Protein AF-A0A8G1M522-F1 (afdb_monomer_lite)

pLDDT: mean 73.77, std 15.95, range [40.31, 92.75]

Structure (mmCIF, N/CA/C/O backbone):
data_AF-A0A8G1M522-F1
#
_entry.id   AF-A0A8G1M522-F1
#
loop_
_atom_site.group_PDB
_atom_site.id
_atom_site.type_symbol
_atom_site.label_atom_id
_atom_site.label_alt_id
_atom_site.label_comp_id
_atom_site.label_asym_id
_atom_site.label_entity_id
_atom_site.label_seq_id
_atom_site.pdbx_PDB_ins_code
_atom_site.Cartn_x
_atom_site.Cartn_y
_atom_site.Cartn_z
_atom_site.occupancy
_atom_site.B_iso_or_equiv
_atom_site.auth_seq_id
_atom_site.auth_comp_id
_atom_site.auth_asym_id
_atom_site.auth_atom_id
_atom_site.pdbx_PDB_model_num
ATOM 1 N N . MET A 1 1 ? -38.096 18.248 -60.00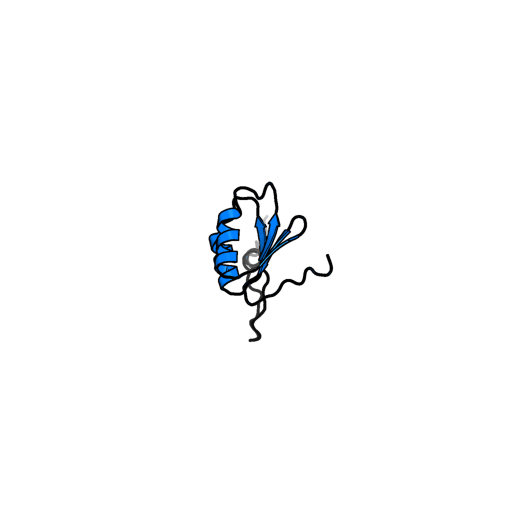9 1.00 40.31 1 MET A N 1
ATOM 2 C CA . MET A 1 1 ? -36.845 18.904 -59.586 1.00 40.31 1 MET A CA 1
ATOM 3 C C . MET A 1 1 ? -36.995 19.219 -58.109 1.00 40.31 1 MET A C 1
ATOM 5 O O . MET A 1 1 ? -37.945 19.899 -57.765 1.00 40.31 1 MET A O 1
ATOM 9 N N . SER A 1 2 ? -36.123 18.602 -57.311 1.00 50.62 2 SER A N 1
ATOM 10 C CA . SER A 1 2 ? -35.674 18.935 -55.952 1.00 50.62 2 SER A CA 1
ATOM 11 C C . SER A 1 2 ? -36.684 19.487 -54.941 1.00 50.62 2 SER A C 1
ATOM 13 O O . SER A 1 2 ? -36.837 20.695 -54.818 1.00 50.62 2 SER A O 1
ATOM 15 N N . ASP A 1 3 ? -37.246 18.581 -54.140 1.00 50.03 3 ASP A N 1
ATOM 16 C CA . ASP A 1 3 ? -37.703 18.869 -52.780 1.00 50.03 3 ASP A CA 1
ATOM 17 C C . ASP A 1 3 ? -36.680 18.225 -51.829 1.00 50.03 3 ASP A C 1
ATOM 19 O O . ASP A 1 3 ? -36.736 17.037 -51.528 1.00 50.03 3 ASP A O 1
ATOM 23 N N . PHE A 1 4 ? -35.633 18.980 -51.495 1.00 52.56 4 PHE A N 1
ATOM 24 C CA . PHE A 1 4 ? -34.702 18.647 -50.416 1.00 52.56 4 PHE A CA 1
ATOM 25 C C . PHE A 1 4 ? -34.912 19.693 -49.325 1.00 52.56 4 PHE A C 1
ATOM 27 O O . PHE A 1 4 ? -34.131 20.632 -49.177 1.00 52.56 4 PHE A O 1
ATOM 34 N N . GLY A 1 5 ? -36.009 19.547 -48.585 1.00 55.91 5 GLY A N 1
ATOM 35 C CA . GLY A 1 5 ? -36.129 20.150 -47.266 1.00 55.91 5 GLY A CA 1
ATOM 36 C C . GLY A 1 5 ? -35.221 19.381 -46.315 1.00 55.91 5 GLY A C 1
ATOM 37 O O . GLY A 1 5 ? -35.666 18.437 -45.671 1.00 55.91 5 GLY A O 1
ATOM 38 N N . LEU A 1 6 ? -33.931 19.725 -46.287 1.00 55.84 6 LEU A N 1
ATOM 39 C CA . LEU A 1 6 ? -33.040 19.291 -45.214 1.00 55.84 6 LEU A CA 1
ATOM 40 C C . LEU A 1 6 ? -33.556 19.920 -43.920 1.00 55.84 6 LEU A C 1
ATOM 42 O O . LEU A 1 6 ? -33.371 21.113 -43.681 1.00 55.84 6 LEU A O 1
ATOM 46 N N . ASP A 1 7 ? -34.255 19.114 -43.131 1.00 65.25 7 ASP A N 1
ATOM 47 C CA . ASP A 1 7 ? -34.778 19.504 -41.835 1.00 65.25 7 ASP A CA 1
ATOM 48 C C . ASP A 1 7 ? -33.609 19.646 -40.849 1.00 65.25 7 ASP A C 1
ATOM 50 O O . ASP A 1 7 ? -33.097 18.669 -40.300 1.00 65.25 7 ASP A O 1
ATOM 54 N N . LEU A 1 8 ? -33.136 20.884 -40.679 1.00 59.19 8 LEU A N 1
ATOM 55 C CA . LEU A 1 8 ? -32.039 21.236 -39.770 1.00 59.19 8 LEU A CA 1
ATOM 56 C C . LEU A 1 8 ? -32.323 20.815 -38.321 1.00 59.19 8 LEU A C 1
ATOM 58 O O . LEU A 1 8 ? -31.379 20.522 -37.594 1.00 59.19 8 LEU A O 1
ATOM 62 N N . GLN A 1 9 ? -33.598 20.686 -37.936 1.00 61.00 9 GLN A N 1
ATOM 63 C CA . GLN A 1 9 ? -33.979 20.197 -36.610 1.00 61.00 9 GLN A CA 1
ATOM 64 C C . GLN A 1 9 ? -33.569 18.735 -36.392 1.00 61.00 9 GLN A C 1
ATOM 66 O O . GLN A 1 9 ? -33.133 18.370 -35.302 1.00 61.00 9 GLN A O 1
ATOM 71 N N . THR A 1 10 ? -33.640 17.902 -37.434 1.00 67.25 10 THR A N 1
ATOM 72 C CA . THR A 1 10 ? -33.217 16.497 -37.360 1.00 67.25 10 THR A CA 1
ATOM 73 C C . THR A 1 10 ? -31.696 16.377 -37.191 1.00 67.25 10 THR A C 1
ATOM 75 O O . THR A 1 10 ? -31.219 15.539 -36.428 1.00 67.25 10 THR A O 1
ATOM 78 N N . VAL A 1 11 ? -30.923 17.250 -37.847 1.00 62.97 11 VAL A N 1
ATOM 79 C CA . VAL A 1 11 ? -29.452 17.278 -37.733 1.00 62.97 11 VAL A CA 1
ATOM 80 C C . VAL A 1 11 ? -28.998 17.799 -36.365 1.00 62.97 11 VAL A C 1
ATOM 82 O O . VAL A 1 11 ? -28.064 17.248 -35.784 1.00 62.97 11 VAL A O 1
ATOM 85 N N . GLU A 1 12 ? -29.667 18.815 -35.813 1.00 60.56 12 GLU A N 1
ATOM 86 C CA . GLU A 1 12 ? -29.366 19.324 -34.465 1.00 60.56 12 GLU A CA 1
ATOM 87 C C . GLU A 1 12 ? -29.596 18.258 -33.383 1.00 60.56 12 GLU A C 1
ATOM 89 O O . GLU A 1 12 ? -28.807 18.138 -32.444 1.00 60.56 12 GLU A O 1
ATOM 94 N N . GLN A 1 13 ? -30.627 17.426 -33.542 1.00 60.22 13 GLN A N 1
ATOM 95 C CA . GLN A 1 13 ? -30.961 16.387 -32.571 1.00 60.22 13 GLN A CA 1
ATOM 96 C C . GLN A 1 13 ? -29.957 15.219 -32.565 1.00 60.22 13 GLN A C 1
ATOM 98 O O . GLN A 1 13 ? -29.718 14.611 -31.521 1.00 60.22 13 GLN A O 1
ATOM 103 N N . GLU A 1 14 ? -29.315 14.930 -33.701 1.00 58.81 14 GLU A N 1
ATOM 104 C CA . GLU A 1 14 ? -28.263 13.911 -33.794 1.00 58.81 14 GLU A CA 1
ATOM 105 C C . GLU A 1 14 ? -26.929 14.381 -33.184 1.00 58.81 14 GLU A C 1
ATOM 107 O O . GLU A 1 14 ? -26.250 13.595 -32.520 1.00 58.81 14 GLU A O 1
ATOM 112 N N . ILE A 1 15 ? -26.578 15.666 -33.322 1.00 61.78 15 ILE A N 1
ATOM 113 C CA . ILE A 1 15 ? -25.366 16.234 -32.701 1.00 61.78 15 ILE A CA 1
ATOM 114 C C . ILE A 1 15 ? -25.491 16.247 -31.170 1.00 61.78 15 ILE A C 1
ATOM 116 O O . ILE A 1 15 ? -24.538 15.880 -30.480 1.00 61.78 15 ILE A O 1
ATOM 120 N N . GLN A 1 16 ? -26.671 16.586 -30.639 1.00 58.81 16 GLN A N 1
ATOM 121 C CA . GLN A 1 16 ? -26.934 16.559 -29.196 1.00 58.81 16 GLN A CA 1
ATOM 122 C C . GLN A 1 16 ? -26.766 15.144 -28.614 1.00 58.81 16 GLN A C 1
ATOM 124 O O . GLN A 1 16 ? -26.081 14.960 -27.610 1.00 58.81 16 GLN A O 1
ATOM 129 N N . ASN A 1 17 ? -27.302 14.125 -29.294 1.00 59.97 17 ASN A N 1
ATOM 130 C CA . ASN A 1 17 ? -27.177 12.732 -28.855 1.00 59.97 17 ASN A CA 1
ATOM 131 C C . ASN A 1 17 ? -25.723 12.221 -28.867 1.00 59.97 17 ASN A C 1
ATOM 133 O O . ASN A 1 17 ? -25.371 11.363 -28.056 1.00 59.97 17 ASN A O 1
ATOM 137 N N . GLN A 1 18 ? -24.874 12.729 -29.769 1.00 57.22 18 GLN A N 1
ATOM 138 C CA . GLN A 1 18 ? -23.451 12.370 -29.824 1.00 57.22 18 GLN A CA 1
ATOM 139 C C . GLN A 1 18 ? -22.627 13.079 -28.738 1.00 57.22 18 GLN A C 1
ATOM 141 O O . GLN A 1 18 ? -21.746 12.453 -28.148 1.00 57.22 18 GLN A O 1
ATOM 146 N N . GLN A 1 19 ? -22.939 14.338 -28.412 1.00 54.38 19 GLN A N 1
ATOM 147 C CA . GLN A 1 19 ? -22.256 15.084 -27.344 1.00 54.38 19 GLN A CA 1
ATOM 148 C C . GLN A 1 19 ? -22.532 14.507 -25.945 1.00 54.38 19 GLN A C 1
A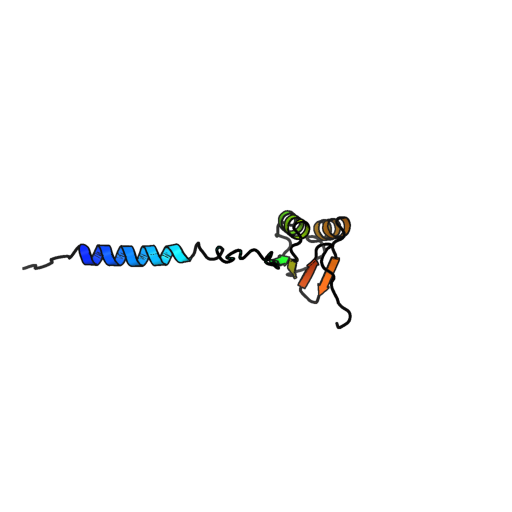TOM 150 O O . GLN A 1 19 ? -21.620 14.455 -25.117 1.00 54.38 19 GLN A O 1
ATOM 155 N N . ASP A 1 20 ? -23.736 13.976 -25.709 1.00 53.34 20 ASP A N 1
ATOM 156 C CA . ASP A 1 20 ? -24.087 13.269 -24.466 1.00 53.34 20 ASP A CA 1
ATOM 157 C C . ASP A 1 20 ? -23.423 11.877 -24.344 1.00 53.34 20 ASP A C 1
ATOM 159 O O . ASP A 1 20 ? -23.312 11.327 -23.244 1.00 53.34 20 ASP A O 1
ATOM 163 N N . ALA A 1 21 ? -22.958 11.287 -25.453 1.00 53.78 21 ALA A N 1
ATOM 164 C CA . ALA A 1 21 ? -22.246 10.006 -25.447 1.00 53.78 21 ALA A CA 1
ATOM 165 C C . ALA A 1 21 ? -20.739 10.165 -25.176 1.00 53.78 21 ALA A C 1
ATOM 167 O O . ALA A 1 21 ? -20.159 9.315 -24.503 1.00 53.78 21 ALA A O 1
ATOM 168 N N . THR A 1 22 ? -20.117 11.258 -25.629 1.00 50.34 22 THR A N 1
ATOM 169 C CA . THR A 1 22 ? -18.686 11.534 -25.396 1.00 50.34 22 THR A CA 1
ATOM 170 C C . THR A 1 22 ? -18.382 12.117 -24.016 1.00 50.34 22 THR A C 1
ATOM 172 O O . THR A 1 22 ? -17.254 12.016 -23.554 1.00 50.34 22 THR A O 1
ATOM 175 N N . ALA A 1 23 ? -19.373 12.670 -23.308 1.00 52.88 23 ALA A N 1
ATOM 176 C CA . ALA A 1 23 ? -19.192 13.134 -21.927 1.00 52.88 23 ALA A CA 1
ATOM 177 C C . ALA A 1 23 ? -19.075 11.988 -20.898 1.00 52.88 23 ALA A C 1
ATOM 179 O O . ALA A 1 23 ? -18.750 12.229 -19.739 1.00 52.88 23 ALA A O 1
ATOM 180 N N . ARG A 1 24 ? -19.346 10.735 -21.294 1.00 53.25 24 ARG A N 1
ATOM 181 C CA . ARG A 1 24 ? -19.355 9.577 -20.382 1.00 53.25 24 ARG A CA 1
ATOM 182 C C . ARG A 1 24 ? -18.006 8.886 -20.206 1.00 53.25 24 ARG A C 1
ATOM 184 O O . ARG A 1 24 ? -17.899 8.033 -19.329 1.00 53.25 24 ARG A O 1
ATOM 191 N N . GLU A 1 25 ? -16.993 9.224 -20.997 1.00 50.06 25 GLU A N 1
ATOM 192 C CA . GLU A 1 25 ? -15.671 8.597 -20.854 1.00 50.06 25 GLU A CA 1
ATOM 193 C C . GLU A 1 25 ? -14.766 9.328 -19.846 1.00 50.06 25 GLU A C 1
ATOM 195 O O . GLU A 1 25 ? -13.887 8.694 -19.268 1.00 50.06 25 GLU A O 1
ATOM 200 N N . ASP A 1 26 ? -15.069 10.586 -19.505 1.00 52.44 26 ASP A N 1
ATOM 201 C CA . ASP A 1 26 ? -14.320 11.358 -18.497 1.00 52.44 26 ASP A CA 1
ATOM 202 C C . ASP A 1 26 ? -14.915 11.276 -17.072 1.00 52.44 26 ASP A C 1
ATOM 204 O O . ASP A 1 26 ? -14.334 11.791 -16.118 1.00 52.44 26 ASP A O 1
ATOM 208 N N . GLU A 1 27 ? -16.050 10.588 -16.879 1.00 51.44 27 GLU A N 1
ATOM 209 C CA . GLU A 1 27 ? -16.740 10.473 -15.578 1.00 51.44 27 GLU A CA 1
ATOM 210 C C . GLU A 1 27 ? -16.621 9.071 -14.944 1.00 51.44 27 GLU A C 1
ATOM 212 O O . GLU A 1 27 ? -17.457 8.654 -14.145 1.00 51.44 27 GLU A O 1
ATOM 217 N N . LYS A 1 28 ? -15.556 8.311 -15.242 1.00 48.41 28 LYS A N 1
ATOM 218 C CA . LYS A 1 28 ? -15.259 7.046 -14.530 1.00 48.41 28 LYS A CA 1
ATOM 219 C C . LYS A 1 28 ? -14.354 7.220 -13.300 1.00 48.41 28 LYS A C 1
ATOM 221 O O . LYS A 1 28 ? -13.759 6.258 -12.824 1.00 48.41 28 LYS A O 1
ATOM 226 N N . THR A 1 29 ? -14.262 8.427 -12.750 1.00 49.28 29 THR A N 1
ATOM 227 C CA . THR A 1 29 ? -13.636 8.690 -11.436 1.00 49.28 29 THR A CA 1
ATOM 228 C C . THR A 1 29 ? -14.585 9.341 -10.434 1.00 49.28 29 THR A C 1
ATOM 230 O O . THR A 1 29 ? -14.198 9.590 -9.294 1.00 49.28 29 THR A O 1
ATOM 233 N N . LYS A 1 30 ? -15.857 9.547 -10.794 1.00 53.53 30 LYS A N 1
ATOM 234 C CA . LYS A 1 30 ? -16.864 10.116 -9.896 1.00 53.53 30 LYS A CA 1
ATOM 235 C C . LYS A 1 30 ? -17.830 9.045 -9.403 1.00 53.53 30 LYS A C 1
ATOM 237 O O . LYS A 1 30 ? -18.995 9.028 -9.759 1.00 53.53 30 LYS A O 1
ATOM 242 N N . ASN A 1 31 ? -17.331 8.136 -8.574 1.00 49.62 31 ASN A N 1
ATOM 243 C CA . ASN A 1 31 ? -18.186 7.292 -7.743 1.00 49.62 31 ASN A CA 1
ATOM 244 C C . ASN A 1 31 ? -17.524 7.076 -6.390 1.00 49.62 31 ASN A C 1
ATOM 246 O O . ASN A 1 31 ? -16.854 6.075 -6.161 1.00 49.62 31 ASN A O 1
ATOM 250 N N . THR A 1 32 ? -17.741 8.014 -5.478 1.00 52.25 32 THR A N 1
ATOM 251 C CA . THR A 1 32 ? -18.159 7.657 -4.123 1.00 52.25 32 THR A CA 1
ATOM 252 C C . THR A 1 32 ? -18.990 8.829 -3.618 1.00 52.25 32 THR A C 1
ATOM 254 O O . THR A 1 32 ? -18.460 9.897 -3.323 1.00 52.25 32 THR A O 1
ATOM 257 N N . GLU A 1 33 ? -20.310 8.662 -3.629 1.00 51.47 33 GLU A N 1
ATOM 258 C CA . GLU A 1 33 ? -21.202 9.468 -2.807 1.00 51.47 33 GLU A CA 1
ATOM 259 C C . GLU A 1 33 ? -20.767 9.229 -1.357 1.00 51.47 33 GLU A C 1
ATOM 261 O O . GLU A 1 33 ? -20.981 8.148 -0.817 1.00 51.47 33 GLU A O 1
ATOM 266 N N . ASP A 1 34 ? -20.066 10.197 -0.767 1.00 48.88 34 ASP A N 1
ATOM 267 C CA . ASP A 1 34 ? -19.635 10.158 0.630 1.00 48.88 34 ASP A CA 1
ATOM 268 C C . ASP A 1 34 ? -20.862 10.397 1.522 1.00 48.88 34 ASP A C 1
ATOM 270 O O . ASP A 1 34 ? -21.132 11.485 2.032 1.00 48.88 34 ASP A O 1
ATOM 274 N N . THR A 1 35 ? -21.692 9.365 1.653 1.00 47.53 35 THR A N 1
ATOM 275 C CA . THR A 1 35 ? -22.392 9.108 2.910 1.00 47.53 35 THR A CA 1
ATOM 276 C C . THR A 1 35 ? -21.308 9.001 3.972 1.00 47.53 35 THR A C 1
ATOM 278 O O . THR A 1 35 ? -20.477 8.120 3.822 1.00 47.53 35 THR A O 1
ATOM 281 N N . GLY A 1 36 ? -21.298 9.895 4.970 1.00 51.16 36 GLY A N 1
ATOM 282 C CA . GLY A 1 36 ? -20.224 10.111 5.960 1.00 51.16 36 GLY A CA 1
ATOM 283 C C . GLY A 1 36 ? -19.860 8.939 6.888 1.00 51.16 36 GLY A C 1
ATOM 284 O O . GLY A 1 36 ? -19.725 9.119 8.096 1.00 51.16 36 GLY A O 1
ATOM 285 N N . GLU A 1 37 ? -19.699 7.750 6.327 1.00 57.47 37 GLU A N 1
ATOM 286 C CA . GLU A 1 37 ? -18.879 6.660 6.817 1.00 57.47 37 GLU A CA 1
ATOM 287 C C . GLU A 1 37 ? -17.612 6.687 5.964 1.00 57.47 37 GLU A C 1
ATOM 289 O O . GLU A 1 37 ? -17.693 6.539 4.748 1.00 57.47 37 GLU A O 1
ATOM 294 N N . GLU A 1 38 ? -16.451 6.919 6.575 1.00 61.50 38 GLU A N 1
ATOM 295 C CA . GLU A 1 38 ? -15.175 7.006 5.863 1.00 61.50 38 GLU A CA 1
ATOM 296 C C . GLU A 1 38 ? -14.979 5.754 4.998 1.00 61.50 38 GLU A C 1
ATOM 298 O O . GLU A 1 38 ? -14.719 4.652 5.496 1.00 61.50 38 GLU A O 1
ATOM 303 N N . THR A 1 39 ? -15.205 5.903 3.692 1.00 64.50 39 THR A N 1
ATOM 304 C CA . THR A 1 39 ? -15.238 4.772 2.769 1.00 64.50 39 THR A CA 1
ATOM 305 C C . THR A 1 39 ? -13.829 4.193 2.699 1.00 64.50 39 THR A C 1
ATOM 307 O O . THR A 1 39 ? -12.958 4.756 2.036 1.00 64.50 39 THR A O 1
ATOM 310 N N . ARG A 1 40 ? -13.576 3.082 3.404 1.00 73.50 40 ARG A N 1
ATOM 311 C CA . ARG A 1 40 ? -12.268 2.412 3.385 1.00 73.50 40 ARG A CA 1
ATOM 312 C C . ARG A 1 40 ? -11.977 1.945 1.961 1.00 73.50 40 ARG A C 1
ATOM 314 O O . ARG A 1 40 ? -12.537 0.952 1.497 1.00 73.50 40 ARG A O 1
ATOM 321 N N . ARG A 1 41 ? -11.137 2.697 1.255 1.00 85.38 41 ARG A N 1
ATOM 322 C CA . ARG A 1 41 ? -10.700 2.410 -0.111 1.00 85.38 41 ARG A CA 1
ATOM 323 C C . ARG A 1 41 ? -9.430 1.569 -0.065 1.00 85.38 41 ARG A C 1
ATOM 325 O O . ARG A 1 41 ? -8.585 1.771 0.794 1.00 85.38 41 ARG A O 1
ATOM 332 N N . ILE A 1 42 ? -9.304 0.647 -1.013 1.00 89.94 42 ILE A N 1
ATOM 333 C CA . ILE A 1 42 ? -8.067 -0.088 -1.292 1.00 89.94 42 ILE A CA 1
ATOM 334 C C . ILE A 1 42 ? -7.675 0.258 -2.724 1.00 89.94 42 ILE A C 1
ATOM 336 O O . ILE A 1 42 ? -8.533 0.242 -3.612 1.00 89.94 42 ILE A O 1
ATOM 340 N N . VAL A 1 43 ? -6.408 0.597 -2.945 1.00 91.31 43 VAL A N 1
ATOM 341 C CA . VAL A 1 43 ? -5.886 0.942 -4.272 1.00 91.31 43 VAL A CA 1
ATOM 342 C C . VAL A 1 43 ? -5.137 -0.257 -4.856 1.00 91.31 43 VAL A C 1
ATOM 344 O O . VAL A 1 43 ? -4.384 -0.935 -4.160 1.00 91.31 43 VAL A O 1
ATOM 347 N N . LEU A 1 44 ? -5.393 -0.539 -6.133 1.00 91.56 44 LEU A N 1
ATOM 348 C CA . LEU A 1 44 ? -4.778 -1.618 -6.905 1.00 91.56 44 LEU A CA 1
ATOM 349 C C . LEU A 1 44 ? -3.909 -0.995 -7.994 1.00 91.56 44 LEU A C 1
ATOM 351 O O . LEU A 1 44 ? -4.410 -0.149 -8.733 1.00 91.56 44 LEU A O 1
ATOM 355 N N . ASP A 1 45 ? -2.659 -1.430 -8.105 1.00 89.62 45 ASP A N 1
ATOM 356 C CA . ASP A 1 45 ? -1.721 -0.913 -9.108 1.00 89.62 45 ASP A CA 1
ATOM 357 C C . ASP A 1 45 ? -0.713 -1.989 -9.549 1.00 89.62 45 ASP A C 1
ATOM 359 O O . ASP A 1 45 ? -0.783 -3.132 -9.088 1.00 89.62 45 ASP A O 1
ATOM 363 N N . VAL A 1 46 ? 0.205 -1.655 -10.454 1.00 88.00 46 VAL A N 1
ATOM 364 C CA . VAL A 1 46 ? 1.238 -2.556 -10.979 1.00 88.00 46 VAL A CA 1
ATOM 365 C C . VAL A 1 46 ? 2.629 -2.045 -10.607 1.00 88.00 46 VAL A C 1
ATOM 367 O O . VAL A 1 46 ? 2.982 -0.895 -10.845 1.00 88.00 46 VAL A O 1
ATOM 370 N N . LEU A 1 47 ? 3.444 -2.930 -10.038 1.00 84.81 47 LEU A N 1
ATOM 371 C CA . LEU A 1 47 ? 4.865 -2.722 -9.810 1.00 84.81 47 LEU A CA 1
ATOM 372 C C . LEU A 1 47 ? 5.646 -3.295 -10.998 1.00 84.81 47 LEU A C 1
ATOM 374 O O . LEU A 1 47 ? 6.024 -4.466 -10.991 1.00 84.81 47 LEU A O 1
ATOM 378 N N . ASP A 1 48 ? 5.882 -2.445 -11.995 1.00 78.50 48 ASP A N 1
ATOM 379 C CA . ASP A 1 48 ? 6.677 -2.733 -13.200 1.00 78.50 48 ASP A CA 1
ATOM 380 C C . ASP A 1 48 ? 8.055 -2.029 -13.203 1.00 78.50 48 ASP A C 1
ATOM 382 O O . ASP A 1 48 ? 8.795 -2.067 -14.185 1.00 78.50 48 ASP A O 1
ATOM 386 N N . GLY A 1 49 ? 8.398 -1.351 -12.101 1.00 75.00 49 GLY A N 1
ATOM 387 C CA . GLY A 1 49 ? 9.631 -0.572 -11.947 1.00 75.00 49 GLY A CA 1
ATOM 388 C C . GLY A 1 49 ? 9.606 0.822 -12.586 1.00 75.00 49 GLY A C 1
ATOM 389 O O . GLY A 1 49 ? 10.566 1.572 -12.415 1.00 75.00 49 GLY A O 1
ATOM 390 N N . THR A 1 50 ? 8.531 1.197 -13.287 1.00 71.19 50 THR A N 1
ATOM 391 C CA . THR A 1 50 ? 8.333 2.547 -13.850 1.00 71.19 50 THR A CA 1
ATOM 392 C C . THR A 1 50 ? 7.367 3.404 -13.032 1.00 71.19 50 THR A C 1
ATOM 394 O O . THR A 1 50 ? 7.320 4.624 -13.207 1.00 71.19 50 THR A O 1
ATOM 397 N N . ALA A 1 51 ? 6.618 2.772 -12.128 1.00 73.69 51 ALA A N 1
ATOM 398 C CA . ALA A 1 51 ? 5.653 3.429 -11.264 1.00 73.69 51 ALA A CA 1
ATOM 399 C C . ALA A 1 51 ? 6.286 4.449 -10.300 1.00 73.69 51 ALA A C 1
ATOM 401 O O . ALA A 1 51 ? 7.400 4.273 -9.799 1.00 73.69 51 ALA A O 1
ATOM 402 N N . ASN A 1 52 ? 5.540 5.521 -10.021 1.00 73.81 52 ASN A N 1
ATOM 403 C CA . ASN A 1 52 ? 5.959 6.561 -9.091 1.00 73.81 52 ASN A CA 1
ATOM 404 C C . ASN A 1 52 ? 5.706 6.124 -7.641 1.00 73.81 52 ASN A C 1
ATOM 406 O O . ASN A 1 52 ? 4.574 6.150 -7.158 1.00 73.81 52 ASN A O 1
ATOM 410 N N . THR A 1 53 ? 6.775 5.776 -6.931 1.00 81.19 53 THR A N 1
ATOM 411 C CA . THR A 1 53 ? 6.705 5.324 -5.538 1.00 81.19 53 THR A CA 1
ATOM 412 C C . THR A 1 53 ? 6.199 6.398 -4.569 1.00 81.19 53 THR A C 1
ATOM 414 O O . THR A 1 53 ? 5.599 6.045 -3.558 1.00 81.19 53 THR A O 1
ATOM 417 N N . ASP A 1 54 ? 6.367 7.690 -4.878 1.00 84.50 54 ASP A N 1
ATOM 418 C CA . ASP A 1 54 ? 5.983 8.795 -3.982 1.00 84.50 54 ASP A CA 1
ATOM 419 C C . ASP A 1 54 ? 4.456 8.900 -3.795 1.00 84.50 54 ASP A C 1
ATOM 421 O O . ASP A 1 54 ? 3.956 9.228 -2.710 1.00 84.50 54 ASP A O 1
ATOM 425 N N . GLU A 1 55 ? 3.693 8.616 -4.856 1.00 85.62 55 GLU A N 1
ATOM 426 C CA . GLU A 1 55 ? 2.227 8.612 -4.813 1.00 85.62 55 GLU A CA 1
ATOM 427 C C . GLU A 1 55 ? 1.722 7.479 -3.919 1.00 85.62 55 GLU A C 1
ATOM 429 O O . GLU A 1 55 ? 0.865 7.687 -3.058 1.00 85.62 55 GLU A O 1
ATOM 434 N N . TRP A 1 56 ? 2.311 6.294 -4.061 1.00 89.00 56 TRP A N 1
ATOM 435 C CA . TRP A 1 56 ? 1.987 5.146 -3.229 1.00 89.00 56 TRP A CA 1
ATOM 436 C C . TRP A 1 56 ? 2.311 5.395 -1.762 1.00 89.00 56 TRP A C 1
ATOM 438 O O . TRP A 1 56 ? 1.454 5.154 -0.913 1.00 89.00 56 TRP A O 1
ATOM 448 N N . THR A 1 57 ? 3.486 5.944 -1.442 1.00 87.62 57 THR A N 1
ATOM 449 C CA . THR A 1 57 ? 3.807 6.286 -0.051 1.00 87.62 57 THR A CA 1
ATOM 450 C C . THR A 1 57 ? 2.782 7.275 0.513 1.00 87.62 57 THR A C 1
ATOM 452 O O . THR A 1 57 ? 2.285 7.083 1.624 1.00 87.62 57 THR A O 1
ATOM 455 N N . SER A 1 58 ? 2.387 8.291 -0.260 1.00 88.69 58 SER A N 1
ATOM 456 C CA . SER A 1 58 ? 1.368 9.265 0.161 1.00 88.69 58 SER A CA 1
ATOM 457 C C . SER A 1 58 ? 0.009 8.607 0.441 1.00 88.69 58 SER A C 1
ATOM 459 O O . SER A 1 58 ? -0.665 8.953 1.416 1.00 88.69 58 SER A O 1
ATOM 461 N N . LEU A 1 59 ? -0.384 7.620 -0.369 1.00 90.00 59 LEU A N 1
ATOM 462 C CA . LEU A 1 59 ? -1.603 6.839 -0.152 1.00 90.00 59 LEU A CA 1
ATOM 463 C C . LEU A 1 59 ? -1.526 6.022 1.143 1.00 90.00 59 LEU A C 1
ATOM 465 O O . LEU A 1 59 ? -2.454 6.095 1.952 1.00 90.00 59 LEU A O 1
ATOM 469 N N . VAL A 1 60 ? -0.423 5.320 1.406 1.00 90.25 60 VAL A N 1
ATOM 470 C CA . VAL A 1 60 ? -0.273 4.559 2.662 1.00 90.25 60 VAL A CA 1
ATOM 471 C C . VAL A 1 60 ? -0.252 5.495 3.867 1.00 90.25 60 VAL A C 1
ATOM 473 O O . VAL A 1 60 ? -0.897 5.210 4.872 1.00 90.25 60 VAL A O 1
ATOM 476 N N . GLN A 1 61 ? 0.407 6.652 3.768 1.00 88.31 61 GLN A N 1
ATOM 477 C CA . GLN A 1 61 ? 0.398 7.665 4.832 1.00 88.31 61 GLN A CA 1
ATOM 478 C C . GLN A 1 61 ? -1.007 8.196 5.133 1.00 88.31 61 GLN A C 1
ATOM 480 O O . GLN A 1 61 ? -1.294 8.541 6.276 1.00 88.31 61 GLN A O 1
ATOM 485 N N . SER A 1 62 ? -1.899 8.223 4.140 1.00 89.25 62 SER A N 1
ATOM 486 C CA . SER A 1 62 ? -3.307 8.594 4.333 1.00 89.25 62 SER A CA 1
ATOM 487 C C . SER A 1 62 ? -4.167 7.494 4.971 1.00 89.25 62 SER A C 1
ATOM 489 O O . SER A 1 62 ? -5.366 7.693 5.148 1.00 89.25 62 SER A O 1
ATOM 491 N N . GLY A 1 63 ? -3.588 6.332 5.292 1.00 89.69 63 GLY A N 1
ATOM 492 C CA . GLY A 1 63 ? -4.324 5.184 5.823 1.00 89.69 63 GLY A CA 1
ATOM 493 C C . GLY A 1 63 ? -4.959 4.302 4.743 1.00 89.69 63 GLY A C 1
ATOM 494 O O . GLY A 1 63 ? -5.804 3.465 5.056 1.00 89.69 63 GLY A O 1
ATOM 495 N N . THR A 1 64 ? -4.566 4.459 3.474 1.00 91.50 64 THR A N 1
ATOM 496 C CA . THR A 1 64 ? -5.110 3.679 2.353 1.00 91.50 64 THR A CA 1
ATOM 497 C C . THR A 1 64 ? -4.229 2.453 2.073 1.00 91.50 64 THR A C 1
ATOM 499 O O . THR A 1 64 ? -3.066 2.622 1.703 1.00 91.50 64 THR A O 1
ATOM 502 N N . PRO A 1 65 ? -4.745 1.214 2.199 1.00 92.69 65 PRO A N 1
ATOM 503 C CA . PRO A 1 65 ? -4.017 0.013 1.796 1.00 92.69 65 PRO A CA 1
ATOM 504 C C . PRO A 1 65 ? -3.796 -0.058 0.280 1.00 92.69 65 PRO A C 1
ATOM 506 O O . PRO A 1 65 ? -4.666 0.332 -0.509 1.00 92.69 65 PRO A O 1
ATOM 509 N N . LEU A 1 66 ? -2.667 -0.638 -0.121 1.00 91.31 66 LEU A N 1
ATOM 510 C CA . LEU A 1 66 ? -2.271 -0.851 -1.512 1.00 91.31 66 LEU A CA 1
ATOM 511 C C . LEU A 1 66 ? -2.061 -2.336 -1.806 1.00 91.31 66 LEU A C 1
ATOM 513 O O . LEU A 1 66 ? -1.515 -3.089 -0.997 1.00 91.31 66 LEU A O 1
ATOM 517 N N . VAL A 1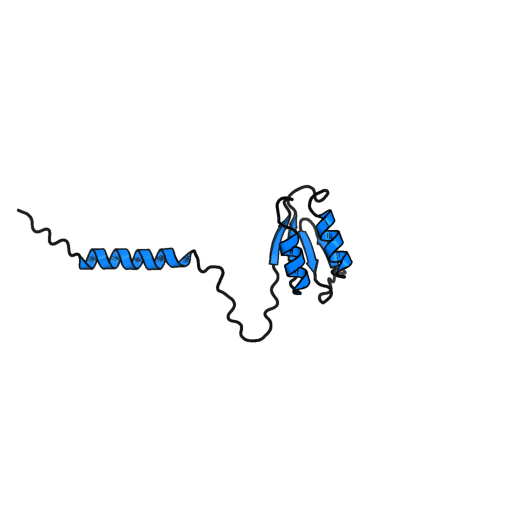 67 ? -2.452 -2.744 -3.007 1.00 92.00 67 VAL A N 1
ATOM 518 C CA . VAL A 1 67 ? -2.166 -4.069 -3.558 1.00 92.00 67 VAL A CA 1
ATOM 519 C C . VAL A 1 67 ? -1.522 -3.882 -4.924 1.00 92.00 67 VAL A C 1
ATOM 521 O O . VAL A 1 67 ? -2.171 -3.441 -5.870 1.00 92.00 67 VAL A O 1
ATOM 524 N N . LEU A 1 68 ? -0.243 -4.223 -5.023 1.00 90.12 68 LEU A N 1
ATOM 525 C CA . LEU A 1 68 ? 0.560 -4.030 -6.224 1.00 90.12 68 LEU A CA 1
ATOM 526 C C . LEU A 1 68 ? 0.773 -5.373 -6.921 1.00 90.12 68 LEU A C 1
ATOM 528 O O . LEU A 1 68 ? 1.303 -6.303 -6.317 1.00 90.12 68 LEU A O 1
ATOM 532 N N . ALA A 1 69 ? 0.373 -5.501 -8.180 1.00 89.25 69 ALA A N 1
ATOM 533 C CA . ALA A 1 69 ? 0.723 -6.649 -9.007 1.00 89.25 69 ALA A CA 1
ATOM 534 C C . ALA A 1 69 ? 2.182 -6.519 -9.453 1.00 89.25 69 ALA A C 1
ATOM 536 O O . ALA A 1 69 ? 2.550 -5.543 -10.090 1.00 89.25 69 ALA A O 1
ATOM 537 N N . VAL A 1 70 ? 3.021 -7.488 -9.109 1.00 84.69 70 VAL A N 1
ATOM 538 C CA . VAL A 1 70 ? 4.435 -7.486 -9.476 1.00 84.69 70 VAL A CA 1
ATOM 539 C C . VAL A 1 70 ? 4.590 -8.027 -10.894 1.00 84.69 70 VAL A C 1
ATOM 541 O O . VAL A 1 70 ? 4.328 -9.208 -11.141 1.00 84.69 70 VAL A O 1
ATOM 544 N N . GLU A 1 71 ? 5.073 -7.184 -11.803 1.00 81.50 71 GLU A N 1
ATOM 545 C CA . GLU A 1 71 ? 5.484 -7.576 -13.150 1.00 81.50 71 GLU A CA 1
ATOM 546 C C . GLU A 1 71 ? 7.006 -7.408 -13.299 1.00 81.50 71 GLU A C 1
ATOM 548 O O . GLU A 1 71 ? 7.512 -6.303 -13.454 1.00 81.50 71 GLU A O 1
ATOM 553 N N . GLY A 1 72 ? 7.749 -8.523 -13.264 1.00 71.88 72 GLY A N 1
ATOM 554 C CA . GLY A 1 72 ? 9.211 -8.541 -13.437 1.00 71.88 72 GLY A CA 1
ATOM 555 C C . GLY A 1 72 ? 10.001 -8.830 -12.154 1.00 71.88 72 GLY A C 1
ATOM 556 O O . GLY A 1 72 ? 9.476 -9.426 -11.213 1.00 71.88 72 GLY A O 1
ATOM 557 N N . ASP A 1 73 ? 11.285 -8.454 -12.142 1.00 62.03 73 ASP A N 1
ATOM 558 C CA . ASP A 1 73 ? 12.192 -8.650 -11.004 1.00 62.03 73 ASP A CA 1
ATOM 559 C C . ASP A 1 73 ? 12.113 -7.465 -10.023 1.00 62.03 73 ASP A C 1
ATOM 561 O O . ASP A 1 73 ? 12.386 -6.316 -10.368 1.00 62.03 73 ASP A O 1
ATOM 565 N N . ILE A 1 74 ? 11.759 -7.763 -8.768 1.00 62.56 74 ILE A N 1
ATOM 566 C CA . ILE A 1 74 ? 11.509 -6.802 -7.669 1.00 62.56 74 ILE A CA 1
ATOM 567 C C . ILE A 1 74 ? 12.787 -6.058 -7.225 1.00 62.56 74 ILE A C 1
ATOM 569 O O . ILE A 1 74 ? 12.723 -5.088 -6.468 1.00 62.56 74 ILE A O 1
ATOM 573 N N . GLU A 1 75 ? 13.964 -6.498 -7.672 1.00 56.56 75 GLU A N 1
ATOM 574 C CA . GLU A 1 75 ? 15.225 -6.233 -6.975 1.00 56.56 75 GLU A CA 1
ATOM 575 C C . GLU A 1 75 ? 15.744 -4.784 -7.064 1.00 56.56 75 GLU A C 1
ATOM 577 O O . GLU A 1 75 ? 16.580 -4.414 -6.241 1.00 56.56 75 GLU A O 1
ATOM 582 N N . GLU A 1 76 ? 15.223 -3.927 -7.955 1.00 53.50 76 GLU A N 1
ATOM 583 C CA . GLU A 1 76 ? 15.733 -2.546 -8.098 1.00 53.50 76 GLU A CA 1
ATOM 584 C C . GLU A 1 76 ? 14.681 -1.437 -7.890 1.00 53.50 76 GLU A C 1
ATOM 586 O O . GLU A 1 76 ? 15.000 -0.399 -7.310 1.00 53.50 76 GLU A O 1
ATOM 591 N N . GLY A 1 77 ? 13.414 -1.653 -8.262 1.00 56.72 77 GLY A N 1
ATOM 592 C CA . GLY A 1 77 ? 12.383 -0.600 -8.212 1.00 56.72 77 GLY A CA 1
ATOM 593 C C . GLY A 1 77 ? 11.726 -0.378 -6.844 1.00 56.72 77 GLY A C 1
ATOM 594 O O . GLY A 1 77 ? 11.355 0.743 -6.508 1.00 56.72 77 GLY A O 1
ATOM 595 N N . ALA A 1 78 ? 11.5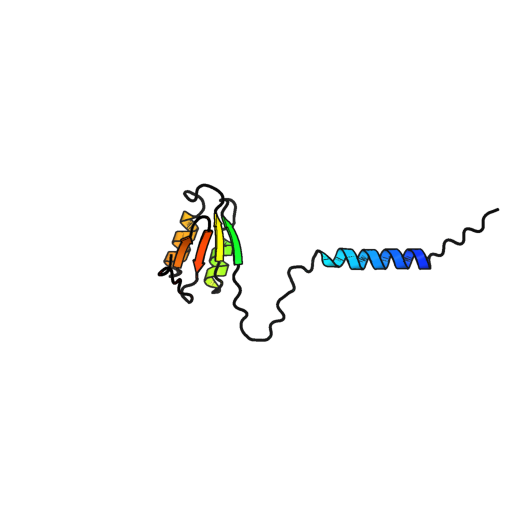88 -1.424 -6.024 1.00 60.19 78 ALA A N 1
ATOM 596 C CA . ALA A 1 78 ? 10.774 -1.360 -4.804 1.00 60.19 78 ALA A CA 1
ATOM 597 C C . ALA A 1 78 ? 11.571 -1.107 -3.517 1.00 60.19 78 ALA A C 1
ATOM 599 O O . ALA A 1 78 ? 10.981 -0.799 -2.487 1.00 60.19 78 ALA A O 1
ATOM 600 N N . SER A 1 79 ? 12.902 -1.220 -3.542 1.00 67.88 79 SER A N 1
ATOM 601 C CA . SER A 1 79 ? 13.739 -1.066 -2.342 1.00 67.88 79 SER A CA 1
ATOM 602 C C . SER A 1 79 ? 13.588 0.283 -1.608 1.00 67.88 79 SER A C 1
ATOM 604 O O . SER A 1 79 ? 13.484 0.254 -0.378 1.00 67.88 79 SER A O 1
ATOM 606 N N . PRO A 1 80 ? 13.558 1.457 -2.280 1.00 74.75 80 PRO A N 1
ATOM 607 C CA . PRO A 1 80 ? 13.347 2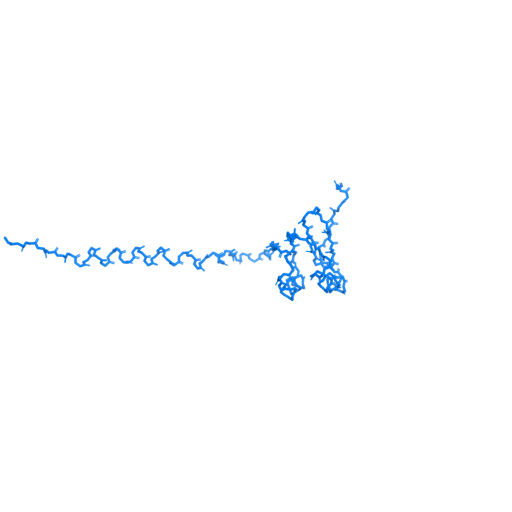.727 -1.578 1.00 74.75 80 PRO A CA 1
ATOM 608 C C . PRO A 1 80 ? 11.938 2.823 -0.974 1.00 74.75 80 PRO A C 1
ATOM 610 O O . PRO A 1 80 ? 11.804 3.212 0.183 1.00 74.75 80 PRO A O 1
ATOM 613 N N . PHE A 1 81 ? 10.919 2.377 -1.710 1.00 81.12 81 PHE A N 1
ATOM 614 C CA . PHE A 1 81 ? 9.527 2.354 -1.259 1.00 81.12 81 PHE A CA 1
ATOM 615 C C . PHE A 1 81 ? 9.315 1.434 -0.050 1.00 81.12 81 PHE A C 1
ATOM 617 O O . PHE A 1 81 ? 8.801 1.862 0.978 1.00 81.12 81 PHE A O 1
ATOM 624 N N . VAL A 1 82 ? 9.773 0.181 -0.128 1.00 80.62 82 VAL A N 1
ATOM 625 C CA . VAL A 1 82 ? 9.656 -0.798 0.966 1.00 80.62 82 VAL A CA 1
ATOM 626 C C . VAL A 1 82 ? 10.294 -0.259 2.240 1.00 80.62 82 VAL A C 1
ATOM 628 O O . VAL A 1 82 ? 9.731 -0.393 3.326 1.00 80.62 82 VAL A O 1
ATOM 631 N N . ARG A 1 83 ? 11.460 0.380 2.113 1.00 84.12 83 ARG A N 1
ATOM 632 C CA . ARG A 1 83 ? 12.134 0.992 3.252 1.00 84.12 83 ARG A CA 1
ATOM 633 C C . ARG A 1 83 ? 11.299 2.109 3.875 1.00 84.12 83 ARG A C 1
ATOM 635 O O . ARG A 1 83 ? 11.170 2.131 5.094 1.00 84.12 83 ARG A O 1
ATOM 642 N N . GLU A 1 84 ? 10.746 3.004 3.065 1.00 87.12 84 GLU A N 1
ATOM 643 C CA . GLU A 1 84 ? 9.937 4.126 3.548 1.00 87.12 84 GLU A CA 1
ATOM 644 C C . GLU A 1 84 ? 8.686 3.646 4.296 1.00 87.12 84 GLU A C 1
ATOM 646 O O . GLU A 1 84 ? 8.405 4.121 5.396 1.00 87.12 84 GLU A O 1
ATOM 651 N N . ILE A 1 85 ? 7.998 2.629 3.766 1.00 87.12 85 ILE A N 1
ATOM 652 C CA . ILE A 1 85 ? 6.830 2.026 4.422 1.00 87.12 85 ILE A CA 1
ATOM 653 C C . ILE A 1 85 ? 7.190 1.386 5.773 1.00 87.12 85 ILE A C 1
ATOM 655 O O . ILE A 1 85 ? 6.465 1.545 6.758 1.00 87.12 85 ILE A O 1
ATOM 659 N N . VAL A 1 86 ? 8.315 0.674 5.851 1.00 86.62 86 VAL A N 1
ATOM 660 C CA . VAL A 1 86 ? 8.771 0.085 7.121 1.00 86.62 86 VAL A CA 1
ATOM 661 C C . VAL A 1 86 ? 9.161 1.182 8.119 1.00 86.62 86 VAL A C 1
ATOM 663 O O . VAL A 1 86 ? 8.852 1.069 9.305 1.00 86.62 86 VAL A O 1
ATOM 666 N N . GLU A 1 87 ? 9.800 2.265 7.665 1.00 89.31 87 GLU A N 1
ATOM 667 C CA . GLU A 1 87 ? 10.174 3.406 8.515 1.00 89.31 87 GLU A CA 1
ATOM 668 C C . GLU A 1 87 ? 8.947 4.150 9.084 1.00 89.31 87 GLU A C 1
ATOM 670 O O . GLU A 1 87 ? 9.007 4.632 10.217 1.00 89.31 87 GLU A O 1
ATOM 675 N N . MET A 1 88 ? 7.816 4.183 8.368 1.00 87.56 88 MET A N 1
ATOM 676 C CA . MET A 1 88 ? 6.538 4.718 8.878 1.00 87.56 88 MET A CA 1
ATOM 677 C C . MET A 1 88 ? 5.734 3.725 9.740 1.00 87.56 88 MET A C 1
ATOM 679 O O . MET A 1 88 ? 4.673 4.084 10.252 1.00 87.56 88 MET A O 1
ATOM 683 N N . GLY A 1 89 ? 6.223 2.495 9.928 1.00 86.62 89 GLY A N 1
ATOM 684 C CA . GLY A 1 89 ? 5.559 1.462 10.730 1.00 86.62 89 GLY A CA 1
ATOM 685 C C . GLY A 1 89 ? 4.406 0.743 10.023 1.00 86.62 89 GLY A C 1
ATOM 686 O O . GLY A 1 89 ? 3.594 0.114 10.699 1.00 86.62 89 GLY A O 1
ATOM 687 N N . GLY A 1 90 ? 4.319 0.844 8.695 1.00 89.69 90 GLY A N 1
ATOM 688 C CA . GLY A 1 90 ? 3.424 0.014 7.890 1.00 89.69 90 GLY A CA 1
ATOM 689 C C . GLY A 1 90 ? 3.939 -1.421 7.759 1.00 89.69 90 GLY A C 1
ATOM 690 O O . GLY A 1 90 ? 5.097 -1.713 8.069 1.00 89.69 90 GLY A O 1
ATOM 691 N N . ASP A 1 91 ? 3.079 -2.313 7.278 1.00 90.25 91 ASP A N 1
ATOM 692 C CA . ASP A 1 91 ? 3.421 -3.718 7.036 1.00 90.25 91 ASP A CA 1
ATOM 693 C C . ASP A 1 91 ? 3.393 -4.030 5.533 1.00 90.25 91 ASP A C 1
ATOM 695 O O . ASP A 1 91 ? 2.607 -3.462 4.765 1.00 90.25 91 ASP A O 1
ATOM 699 N N . ILE A 1 92 ? 4.295 -4.912 5.104 1.00 89.44 92 ILE A N 1
ATOM 700 C CA . ILE A 1 92 ? 4.468 -5.305 3.708 1.00 89.44 92 ILE A CA 1
ATOM 701 C C . ILE A 1 92 ? 4.564 -6.818 3.617 1.00 89.44 92 ILE A C 1
ATOM 703 O O . ILE A 1 92 ? 5.454 -7.449 4.188 1.00 89.44 92 ILE A O 1
ATOM 707 N N . VAL A 1 93 ? 3.693 -7.401 2.798 1.00 88.62 93 VAL A N 1
ATOM 708 C CA . VAL A 1 93 ? 3.630 -8.843 2.580 1.00 88.62 93 VAL A CA 1
ATOM 709 C C . VAL A 1 93 ? 3.688 -9.138 1.093 1.00 88.62 93 VAL A C 1
ATOM 711 O O . VAL A 1 93 ? 2.829 -8.726 0.315 1.00 88.62 93 VAL A O 1
ATOM 714 N N . HIS A 1 94 ? 4.695 -9.910 0.694 1.00 86.00 94 HIS A N 1
ATOM 715 C CA . HIS A 1 94 ? 4.770 -10.453 -0.654 1.00 86.00 94 HIS A CA 1
ATOM 716 C C . HIS A 1 94 ? 3.952 -11.747 -0.743 1.00 86.00 94 HIS A C 1
ATOM 718 O O . HIS A 1 94 ? 4.330 -12.787 -0.198 1.00 86.00 94 HIS A O 1
ATOM 724 N N . PHE A 1 95 ? 2.831 -11.690 -1.456 1.00 86.62 95 PHE A N 1
ATOM 725 C CA . PHE A 1 95 ? 1.925 -12.805 -1.680 1.00 86.62 95 PHE A CA 1
ATOM 726 C C . PHE A 1 95 ? 1.867 -13.176 -3.166 1.00 86.62 95 PHE A C 1
ATOM 728 O O . PHE A 1 95 ? 1.153 -12.573 -3.967 1.00 86.62 95 PHE A O 1
ATOM 735 N N . ARG A 1 96 ? 2.574 -14.250 -3.533 1.00 87.50 96 ARG A N 1
ATOM 736 C CA . ARG A 1 96 ? 2.651 -14.778 -4.909 1.00 87.50 96 ARG A CA 1
ATOM 737 C C . ARG A 1 96 ? 3.226 -13.756 -5.895 1.00 87.50 96 ARG A C 1
ATOM 739 O O . ARG A 1 96 ? 4.430 -13.577 -5.906 1.00 87.50 96 ARG A O 1
ATOM 746 N N . SER A 1 97 ? 2.383 -13.152 -6.728 1.00 85.81 97 SER A N 1
ATOM 747 C CA . SER A 1 97 ? 2.742 -12.104 -7.693 1.00 85.81 97 SER A CA 1
ATOM 748 C C . SER A 1 97 ? 2.160 -10.756 -7.268 1.00 85.81 97 SER A C 1
ATOM 750 O O . SER A 1 97 ? 1.980 -9.877 -8.099 1.00 85.81 97 SER A O 1
ATOM 752 N N . PHE A 1 98 ? 1.794 -10.617 -5.994 1.00 88.75 98 PHE A N 1
ATOM 753 C CA . PHE A 1 98 ? 1.235 -9.401 -5.429 1.00 88.75 98 PHE A CA 1
ATOM 754 C C . PHE A 1 98 ? 2.058 -8.960 -4.227 1.00 88.75 98 PHE A C 1
ATOM 756 O O . PHE A 1 98 ? 2.458 -9.777 -3.398 1.00 88.75 98 PHE A O 1
ATOM 763 N N . LEU A 1 99 ? 2.266 -7.659 -4.109 1.00 88.88 99 LEU A N 1
ATOM 764 C CA . LEU A 1 99 ? 2.804 -7.014 -2.929 1.00 88.88 99 LEU A CA 1
ATOM 765 C C . LEU A 1 99 ? 1.654 -6.291 -2.230 1.00 88.88 99 LEU A C 1
ATOM 767 O O . LEU A 1 99 ? 1.035 -5.395 -2.799 1.00 88.88 99 LEU A O 1
ATOM 771 N N . ILE A 1 100 ? 1.343 -6.715 -1.013 1.00 90.62 100 ILE A N 1
ATOM 772 C CA . ILE A 1 100 ? 0.326 -6.093 -0.170 1.00 90.62 100 ILE A CA 1
ATOM 773 C C . ILE A 1 100 ? 1.046 -5.134 0.764 1.00 90.62 100 ILE A C 1
ATOM 775 O O . ILE A 1 100 ? 1.998 -5.528 1.436 1.00 90.62 100 ILE A O 1
ATOM 779 N N . VAL A 1 101 ? 0.586 -3.891 0.799 1.00 91.75 101 VAL A N 1
ATOM 780 C CA . VAL A 1 101 ? 1.160 -2.824 1.612 1.00 91.75 101 VAL A CA 1
ATOM 781 C C . VAL A 1 101 ? 0.046 -2.203 2.431 1.00 91.75 101 VAL A C 1
ATOM 783 O O . VAL A 1 101 ? -0.975 -1.779 1.881 1.00 91.75 101 VAL A O 1
ATOM 786 N N . VAL A 1 102 ? 0.228 -2.148 3.744 1.00 92.75 102 VAL A N 1
ATOM 787 C CA . VAL A 1 102 ? -0.782 -1.614 4.656 1.00 92.75 102 VAL A CA 1
ATOM 788 C C . VAL A 1 102 ? -0.213 -0.523 5.560 1.00 92.75 102 VAL A C 1
ATOM 790 O O . VAL A 1 102 ? 0.956 -0.582 5.951 1.00 92.75 102 VAL A O 1
ATOM 793 N N . PRO A 1 103 ? -1.032 0.484 5.907 1.00 92.62 103 PRO A N 1
ATOM 794 C CA . PRO A 1 103 ? -0.672 1.477 6.912 1.00 92.62 103 PRO A CA 1
ATOM 795 C C . PRO A 1 103 ? -0.573 0.849 8.312 1.00 92.62 103 PRO A C 1
ATOM 797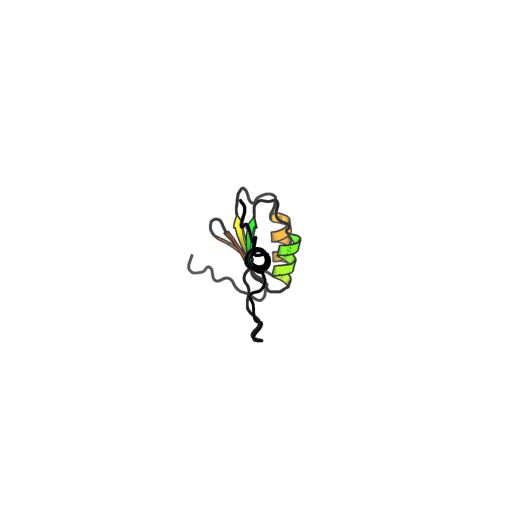 O O . PRO A 1 103 ? -1.156 -0.210 8.543 1.00 92.62 103 PRO A O 1
ATOM 800 N N . PRO A 1 104 ? 0.062 1.533 9.285 1.00 90.12 104 PRO A N 1
ATOM 801 C CA . PRO A 1 104 ? 0.183 1.054 10.670 1.00 90.12 104 PRO A CA 1
ATOM 802 C C . PRO A 1 104 ? -1.159 0.776 11.371 1.00 90.12 104 PRO A C 1
ATOM 804 O O . PRO A 1 104 ? -1.202 0.090 12.388 1.00 90.12 104 PRO A O 1
ATOM 807 N N . GLU A 1 105 ? -2.260 1.328 10.860 1.00 88.94 105 GLU A N 1
ATOM 808 C CA . GLU A 1 105 ? -3.610 1.144 11.405 1.00 88.94 105 GLU A CA 1
ATOM 809 C C . GLU A 1 105 ? -4.272 -0.175 10.974 1.00 88.94 105 GLU A C 1
ATOM 811 O O . GLU A 1 105 ? -5.326 -0.540 11.499 1.00 88.94 105 GLU A O 1
ATOM 816 N N . VAL A 1 106 ? -3.681 -0.887 10.011 1.00 89.69 106 VAL A N 1
ATOM 817 C CA . VAL A 1 106 ? -4.248 -2.091 9.397 1.00 89.69 106 VAL A CA 1
ATOM 818 C C . VAL A 1 106 ? -3.285 -3.261 9.590 1.00 89.69 106 VAL A C 1
ATOM 820 O O . VAL A 1 106 ? -2.123 -3.190 9.213 1.00 89.69 106 VAL A O 1
ATOM 823 N N . GLU A 1 107 ? -3.781 -4.358 10.162 1.00 87.69 107 GLU A N 1
ATOM 824 C CA . GLU A 1 107 ? -3.005 -5.580 10.408 1.00 87.69 107 GLU A CA 1
ATOM 825 C C . GLU A 1 107 ? -3.236 -6.615 9.296 1.00 87.69 107 GLU A C 1
ATOM 827 O O . GLU A 1 107 ? -4.373 -6.821 8.856 1.00 87.69 107 GLU A O 1
ATOM 832 N N . ILE A 1 108 ? -2.171 -7.299 8.862 1.00 87.19 108 ILE A N 1
ATOM 833 C CA . ILE A 1 108 ? -2.265 -8.411 7.908 1.00 87.19 108 ILE A CA 1
ATOM 834 C C . ILE A 1 108 ? -2.223 -9.749 8.659 1.00 87.19 108 ILE A C 1
ATOM 836 O O . ILE A 1 108 ? -1.196 -10.139 9.211 1.00 87.19 108 ILE A O 1
ATOM 840 N N . ASP A 1 109 ? -3.318 -10.513 8.607 1.00 88.44 109 ASP A N 1
ATOM 841 C CA . ASP A 1 109 ? -3.346 -11.904 9.083 1.00 88.44 109 ASP A CA 1
ATOM 842 C C . ASP A 1 109 ? -2.950 -12.881 7.962 1.00 88.44 109 ASP A C 1
ATOM 844 O O . ASP A 1 109 ? -3.752 -13.217 7.089 1.00 88.44 109 ASP A O 1
ATOM 848 N N . ASN A 1 110 ? -1.712 -13.381 8.020 1.00 85.25 110 ASN A N 1
ATOM 849 C CA . ASN A 1 110 ? -1.188 -14.407 7.108 1.00 85.25 110 ASN A CA 1
ATOM 850 C C . ASN A 1 110 ? -1.177 -15.823 7.707 1.00 85.25 110 ASN A C 1
ATOM 852 O O . ASN A 1 110 ? -0.567 -16.724 7.137 1.00 85.25 110 ASN A O 1
ATOM 856 N N . SER A 1 111 ? -1.836 -16.062 8.845 1.00 87.38 111 SER A N 1
ATOM 857 C CA . SER A 1 111 ? -1.774 -17.353 9.556 1.00 87.38 111 SER A CA 1
ATOM 858 C C . SER A 1 111 ? -2.380 -18.545 8.797 1.00 87.38 111 SER A C 1
ATOM 860 O O . SER A 1 111 ? -2.212 -19.692 9.211 1.00 87.38 111 SER A O 1
ATOM 862 N N . ARG A 1 112 ? -3.115 -18.282 7.709 1.00 82.56 112 ARG A N 1
ATOM 863 C CA . ARG A 1 112 ? -3.883 -19.271 6.929 1.00 82.56 112 ARG A CA 1
ATOM 864 C C . ARG A 1 112 ? -3.281 -19.597 5.559 1.00 82.56 112 ARG A C 1
ATOM 866 O O . ARG A 1 112 ? -3.901 -20.360 4.814 1.00 82.56 112 ARG A O 1
ATOM 873 N N . LEU A 1 113 ? -2.153 -18.979 5.220 1.00 73.44 113 LEU A N 1
ATOM 874 C CA . LEU A 1 113 ? -1.394 -19.224 3.992 1.00 73.44 113 LEU A CA 1
ATOM 875 C C . LEU A 1 113 ? -0.404 -20.376 4.191 1.00 73.44 113 LEU A C 1
ATOM 877 O O . LEU A 1 113 ? -0.220 -21.138 3.215 1.00 73.44 113 LEU A O 1
#

Secondary structure (DSSP, 8-state):
-------HHHHHHHHHHHHHHHTTSS-TT------SS-----EEEEESS-S-HHHHHHHHHTT--EEEEE-S-TTTTSHHHHHHHHHTT-EEEEETTEEEEE-TT-----TT-

Foldseek 3Di:
DDPPPPPVVVVVVVVVVVVVVVVVVVCPVPDDPCPPPPPQAEEEEEDPLPDDLVVVLVCQVVQHKYKYQYDDDPPPRCVVNVVSLVVQVWDWDDDDRIIITGHNVDDDDPVPD

Radius of gyration: 23.96 Å; chains: 1; bounding box: 53×40×71 Å

Sequence (113 aa):
MSDFGLDLQTVEQEIQNQQDATAREDEKTKNTEDTGEETRRIVLDVLDGTANTDEWTSLVQSGTPLVLAVEGDIEEGASPFVREIVEMGGDIVHFRSFLIVVPPEVEIDNSRL